Protein AF-A0A3M0YA50-F1 (afdb_monomer_lite)

Foldseek 3Di:
DVVVVLVVLVPPDPVSVLLVVLLVLLVLCVVPVPVSVVVVVVVVVVVVVCCVVPVDQWAPCVVVVDDIWGWDFDPLVVLLCCLQPVVPQNVLVVVLVVLCVVLCVPPCCPSVNVSLSSSLVSLVVSVCCQCGTTPCVVVSVVVNCSNVSVVVNSVSSVVSSVVSVPPPDDD

Structure (mmCIF, N/CA/C/O backbone):
data_AF-A0A3M0YA50-F1
#
_entry.id   AF-A0A3M0YA50-F1
#
loop_
_atom_site.group_PDB
_atom_site.id
_atom_site.type_symbol
_atom_site.label_atom_id
_atom_site.label_alt_id
_atom_site.label_comp_id
_atom_site.label_asym_id
_atom_site.label_entity_id
_atom_site.label_seq_id
_atom_site.pdbx_PDB_ins_code
_atom_site.Cartn_x
_atom_site.Cartn_y
_atom_site.Cartn_z
_atom_site.occupancy
_atom_site.B_iso_or_equiv
_atom_site.auth_seq_id
_atom_site.auth_comp_id
_atom_site.auth_asym_id
_atom_site.auth_atom_id
_atom_site.pdbx_PDB_model_num
ATOM 1 N N . MET A 1 1 ? -15.259 -17.005 5.926 1.00 59.47 1 MET A N 1
ATOM 2 C CA . MET A 1 1 ? -15.181 -16.584 4.509 1.00 59.47 1 MET A CA 1
ATOM 3 C C . MET A 1 1 ? -13.804 -16.037 4.129 1.00 59.47 1 MET A C 1
ATOM 5 O O . MET A 1 1 ? -13.172 -16.640 3.280 1.00 59.47 1 MET A O 1
ATOM 9 N N . ALA A 1 2 ? -13.282 -14.979 4.771 1.00 67.88 2 ALA A N 1
ATOM 10 C CA . ALA A 1 2 ? -11.979 -14.389 4.405 1.00 67.88 2 ALA A CA 1
ATOM 11 C C . ALA A 1 2 ? -10.789 -15.374 4.459 1.00 67.88 2 ALA A C 1
ATOM 13 O O . ALA A 1 2 ? -10.032 -15.453 3.502 1.00 67.88 2 ALA A O 1
ATOM 14 N N . LEU A 1 3 ? -10.670 -16.183 5.521 1.00 73.62 3 LEU A N 1
ATOM 15 C CA . LEU A 1 3 ? -9.624 -17.219 5.631 1.00 73.62 3 LEU A CA 1
ATOM 16 C C . LEU A 1 3 ? -9.738 -18.304 4.550 1.00 73.62 3 LEU A C 1
ATOM 18 O O . LEU A 1 3 ? -8.734 -18.782 4.039 1.00 73.62 3 LEU A O 1
ATOM 22 N N . PHE A 1 4 ? -10.965 -18.665 4.178 1.00 75.25 4 PHE A N 1
ATOM 23 C CA . PHE A 1 4 ? -11.223 -19.647 3.127 1.00 75.25 4 PHE A CA 1
ATOM 24 C C . PHE A 1 4 ? -10.838 -19.102 1.744 1.00 75.25 4 PHE A C 1
ATOM 26 O O . PHE A 1 4 ? -10.140 -19.778 0.995 1.00 75.25 4 PHE A O 1
ATOM 33 N N . LEU A 1 5 ? -11.222 -17.856 1.435 1.00 72.31 5 LEU A N 1
ATOM 34 C CA . LEU A 1 5 ? -10.831 -17.181 0.191 1.00 72.31 5 LEU A CA 1
ATOM 35 C C . LEU A 1 5 ? -9.322 -16.938 0.118 1.00 72.31 5 LEU A C 1
ATOM 37 O O . LEU A 1 5 ? -8.746 -17.074 -0.958 1.00 72.31 5 LEU A O 1
ATOM 41 N N . ALA A 1 6 ? -8.686 -16.631 1.256 1.00 68.38 6 ALA A N 1
ATOM 42 C CA . ALA A 1 6 ? -7.238 -16.599 1.367 1.00 68.38 6 ALA A CA 1
ATOM 43 C C . ALA A 1 6 ? -6.678 -17.962 0.953 1.00 68.38 6 ALA A C 1
ATOM 45 O O . ALA A 1 6 ? -6.093 -18.044 -0.110 1.00 68.38 6 ALA A O 1
ATOM 46 N N . ILE A 1 7 ? -6.963 -19.053 1.668 1.00 75.12 7 ILE A N 1
ATOM 47 C CA . ILE A 1 7 ? -6.424 -20.389 1.348 1.00 75.12 7 ILE A CA 1
ATOM 48 C C . ILE A 1 7 ? -6.655 -20.781 -0.121 1.00 75.12 7 ILE A C 1
ATOM 50 O O . ILE A 1 7 ? -5.718 -21.229 -0.781 1.00 75.12 7 ILE A O 1
ATOM 54 N N . ALA A 1 8 ? -7.847 -20.543 -0.673 1.00 68.94 8 ALA A N 1
ATOM 55 C CA . ALA A 1 8 ? -8.146 -20.814 -2.079 1.00 68.94 8 ALA A CA 1
ATOM 56 C C . ALA A 1 8 ? -7.229 -20.048 -3.056 1.00 68.94 8 ALA A C 1
ATOM 58 O O . ALA A 1 8 ? -6.810 -20.596 -4.074 1.00 68.94 8 ALA A O 1
ATOM 59 N N . GLY A 1 9 ? -6.834 -18.814 -2.726 1.00 62.56 9 GLY A N 1
ATOM 60 C CA . GLY A 1 9 ? -5.889 -18.022 -3.516 1.00 62.56 9 GLY A CA 1
ATOM 61 C C . GLY A 1 9 ? -4.490 -18.644 -3.646 1.00 62.56 9 GLY A C 1
ATOM 62 O O . GLY A 1 9 ? -3.785 -18.335 -4.605 1.00 62.56 9 GLY A O 1
ATOM 63 N N . THR A 1 10 ? -4.089 -19.552 -2.742 1.00 63.53 10 THR A N 1
ATOM 64 C CA . THR A 1 10 ? -2.748 -20.179 -2.755 1.00 63.53 10 THR A CA 1
ATOM 65 C C . THR A 1 10 ? -2.624 -21.138 -3.927 1.00 63.53 10 THR A C 1
ATOM 67 O O . THR A 1 10 ? -1.537 -21.330 -4.460 1.00 63.53 10 THR A O 1
ATOM 70 N N . GLN A 1 11 ? -3.757 -21.714 -4.331 1.00 62.78 11 GLN A N 1
ATOM 71 C CA . GLN A 1 11 ? -3.844 -22.820 -5.275 1.00 62.78 11 GLN A CA 1
ATOM 72 C C . GLN A 1 11 ? -3.828 -22.354 -6.736 1.00 62.78 11 GLN A C 1
ATOM 74 O O . GLN A 1 11 ? -3.687 -23.171 -7.638 1.00 62.78 11 GLN A O 1
ATOM 79 N N . VAL A 1 12 ? -3.976 -21.049 -6.995 1.00 61.62 12 VAL A N 1
ATOM 80 C CA . VAL A 1 12 ? -4.140 -20.533 -8.364 1.00 61.62 12 VAL A CA 1
ATOM 81 C C . VAL A 1 12 ? -2.802 -20.149 -8.994 1.00 61.62 12 VAL A C 1
ATOM 83 O O . VAL A 1 12 ? -2.591 -20.406 -10.178 1.00 61.62 12 VAL A O 1
ATOM 86 N N . LYS A 1 13 ? -1.911 -19.480 -8.245 1.00 62.47 13 LYS A N 1
ATOM 87 C CA . LYS A 1 13 ? -0.622 -18.954 -8.738 1.00 62.47 13 LYS A CA 1
ATOM 88 C C . LYS A 1 13 ? 0.217 -18.394 -7.580 1.00 62.47 13 LYS A C 1
ATOM 90 O O . LYS A 1 13 ? -0.346 -17.864 -6.628 1.00 62.47 13 LYS A O 1
ATOM 95 N N . VAL A 1 14 ? 1.551 -18.408 -7.700 1.00 69.12 14 VAL A N 1
ATOM 96 C CA . VAL A 1 14 ? 2.501 -17.814 -6.722 1.00 69.12 14 VAL A CA 1
ATOM 97 C C . VAL A 1 14 ? 2.108 -16.389 -6.262 1.00 69.12 14 VAL A C 1
ATOM 99 O O . VAL A 1 14 ? 2.166 -16.120 -5.064 1.00 69.12 14 VAL A O 1
ATOM 102 N N . PRO A 1 15 ? 1.618 -15.487 -7.141 1.00 69.31 15 PRO A N 1
ATOM 103 C CA . PRO A 1 15 ? 1.052 -14.200 -6.725 1.00 69.31 15 PRO A CA 1
ATOM 104 C C . PRO A 1 15 ? -0.018 -14.251 -5.622 1.00 69.31 15 PRO A C 1
ATOM 106 O O . PRO A 1 15 ? -0.086 -13.337 -4.807 1.00 69.31 15 PRO A O 1
ATOM 109 N N . GLY A 1 16 ? -0.851 -15.293 -5.573 1.00 72.69 16 GLY A N 1
ATOM 110 C CA . GLY A 1 16 ? -1.896 -15.432 -4.557 1.00 72.69 16 GLY A CA 1
ATOM 111 C C . GLY A 1 16 ? -1.335 -15.686 -3.155 1.00 72.69 16 GLY A C 1
ATOM 112 O O . GLY A 1 16 ? -1.855 -15.139 -2.184 1.00 72.69 16 GLY A O 1
ATOM 113 N N . LEU A 1 17 ? -0.226 -16.429 -3.048 1.00 77.88 17 LEU A N 1
ATOM 114 C CA . LEU A 1 17 ? 0.518 -16.591 -1.790 1.00 77.88 17 LEU A CA 1
ATOM 115 C C . LEU A 1 17 ? 1.075 -15.250 -1.303 1.00 77.88 17 LEU A C 1
ATOM 117 O O . LEU A 1 17 ? 0.925 -14.911 -0.132 1.00 77.88 17 LEU A O 1
ATOM 121 N N . ALA A 1 18 ? 1.658 -14.461 -2.209 1.00 81.31 18 ALA A N 1
ATOM 122 C CA . ALA A 1 18 ? 2.186 -13.142 -1.872 1.00 81.31 18 ALA A CA 1
ATOM 123 C C . ALA A 1 18 ? 1.081 -12.197 -1.362 1.00 81.31 18 ALA A C 1
ATOM 125 O O . ALA A 1 18 ? 1.273 -11.497 -0.369 1.00 81.31 18 ALA A O 1
ATOM 126 N N . TRP A 1 19 ? -0.112 -12.253 -1.961 1.00 83.50 19 TRP A N 1
ATOM 127 C CA . TRP A 1 19 ? -1.280 -11.517 -1.473 1.00 83.50 19 TRP A CA 1
ATOM 128 C C . TRP A 1 19 ? -1.729 -11.941 -0.073 1.00 83.50 19 TRP A C 1
ATOM 130 O O . TRP A 1 19 ? -2.178 -11.100 0.694 1.00 83.50 19 TRP A O 1
ATOM 140 N N . MET A 1 20 ? -1.590 -13.208 0.313 1.00 83.56 20 MET A N 1
ATOM 141 C CA . MET A 1 20 ? -1.943 -13.629 1.675 1.00 83.56 20 MET A CA 1
ATOM 142 C C . MET A 1 20 ? -1.004 -13.113 2.744 1.00 83.56 20 MET A C 1
ATOM 144 O O . MET A 1 20 ? -1.441 -12.883 3.872 1.00 83.56 20 MET A O 1
ATOM 148 N N . LEU A 1 21 ? 0.263 -12.891 2.401 1.00 87.00 21 LEU A N 1
ATOM 149 C CA . LEU A 1 21 ? 1.212 -12.298 3.336 1.00 87.00 21 LEU A CA 1
ATOM 150 C C . LEU A 1 21 ? 0.769 -10.892 3.760 1.00 87.00 21 LEU A C 1
ATOM 152 O O . LEU A 1 21 ? 1.009 -10.506 4.901 1.00 87.00 21 LEU A O 1
ATOM 156 N N . THR A 1 22 ? 0.035 -10.159 2.911 1.00 88.19 22 THR A N 1
ATOM 157 C CA . THR A 1 22 ? -0.522 -8.844 3.281 1.00 88.19 22 THR A CA 1
ATOM 158 C C . THR A 1 22 ? -1.622 -8.950 4.342 1.00 88.19 22 THR A C 1
ATOM 160 O O . THR A 1 22 ? -1.852 -7.993 5.085 1.00 88.19 22 THR A O 1
ATOM 163 N N . PHE A 1 23 ? -2.250 -10.123 4.480 1.00 90.00 23 PHE A N 1
ATOM 164 C CA . PHE A 1 23 ? -3.281 -10.411 5.477 1.00 90.00 23 PHE A CA 1
ATOM 165 C C . PHE A 1 23 ? -2.704 -10.698 6.868 1.00 90.00 23 PHE A C 1
ATOM 167 O O . PHE A 1 23 ? -3.383 -10.459 7.868 1.00 90.00 23 PHE A O 1
ATOM 174 N N . LEU A 1 24 ? -1.460 -11.187 6.958 1.00 91.62 24 LEU A N 1
ATOM 175 C CA . LEU A 1 24 ? -0.844 -11.578 8.231 1.00 91.62 24 LEU A CA 1
ATOM 176 C C . LEU A 1 24 ? -0.741 -10.412 9.228 1.00 91.62 24 LEU A C 1
ATOM 178 O O . LEU A 1 24 ? -1.197 -10.590 10.359 1.00 91.62 24 LEU A O 1
ATOM 182 N N . PRO A 1 25 ? -0.253 -9.209 8.857 1.00 92.06 25 PRO A N 1
ATOM 183 C CA . PRO A 1 25 ? -0.230 -8.074 9.778 1.00 92.06 25 PRO A CA 1
ATOM 184 C C . PRO A 1 25 ? -1.622 -7.716 10.304 1.00 92.06 25 PRO A C 1
ATOM 186 O O . PRO A 1 25 ? -1.808 -7.511 11.502 1.00 92.06 25 PRO A O 1
ATOM 189 N N . ALA A 1 26 ? -2.623 -7.695 9.423 1.00 92.19 26 ALA A N 1
ATOM 190 C CA . ALA A 1 26 ? -3.998 -7.393 9.799 1.00 92.19 26 ALA A CA 1
ATOM 191 C C . ALA A 1 26 ? -4.570 -8.450 10.753 1.00 92.19 26 ALA A C 1
ATOM 193 O O . ALA A 1 26 ? -5.208 -8.103 11.747 1.00 92.19 26 ALA A O 1
ATOM 194 N N . LEU A 1 27 ? -4.292 -9.732 10.494 1.00 92.50 27 LEU A N 1
ATOM 195 C CA . LEU A 1 27 ? -4.693 -10.843 11.351 1.00 92.50 27 LEU A CA 1
ATOM 196 C C . LEU A 1 27 ? -4.019 -10.766 12.726 1.00 92.50 27 LEU A C 1
ATOM 198 O O . LEU A 1 27 ? -4.691 -10.936 13.740 1.00 92.50 27 LEU A O 1
ATOM 202 N N . MET A 1 28 ? -2.724 -10.441 12.783 1.00 92.38 28 MET A N 1
ATOM 203 C CA . MET A 1 28 ? -2.005 -10.240 14.046 1.00 92.38 28 MET A CA 1
ATOM 204 C C . MET A 1 28 ? -2.644 -9.135 14.890 1.00 92.38 28 MET A C 1
ATOM 206 O O . MET A 1 28 ? -2.824 -9.309 16.095 1.00 92.38 28 MET A O 1
ATOM 210 N N . VAL A 1 29 ? -3.032 -8.016 14.273 1.00 92.75 29 VAL A N 1
ATOM 211 C CA . VAL A 1 29 ? -3.738 -6.939 14.980 1.00 92.75 29 VAL A CA 1
ATOM 212 C C . VAL A 1 29 ? -5.158 -7.344 15.372 1.00 92.75 29 VAL A C 1
ATOM 214 O O . VAL A 1 29 ? -5.607 -6.984 16.457 1.00 92.75 29 VAL A O 1
ATOM 217 N N . ALA A 1 30 ? -5.867 -8.101 14.536 1.00 91.75 30 ALA A N 1
ATOM 218 C CA . ALA A 1 30 ? -7.213 -8.575 14.853 1.00 91.75 30 ALA A CA 1
ATOM 219 C C . ALA A 1 30 ? -7.222 -9.526 16.061 1.00 91.75 30 ALA A C 1
ATOM 221 O O . ALA A 1 30 ? -8.068 -9.387 16.941 1.00 91.75 30 ALA A O 1
ATOM 222 N N . LEU A 1 31 ? -6.271 -10.465 16.114 1.00 93.25 31 LEU A N 1
ATOM 223 C CA . LEU A 1 31 ? -6.162 -11.457 17.186 1.00 93.25 31 LEU A CA 1
ATOM 224 C C . LEU A 1 31 ? -5.557 -10.868 18.465 1.00 93.25 31 LEU A C 1
ATOM 226 O O . LEU A 1 31 ? -5.981 -11.208 19.567 1.00 93.25 31 LEU A O 1
ATOM 230 N N . PHE A 1 32 ? -4.595 -9.950 18.332 1.00 93.25 32 PHE A N 1
ATOM 231 C CA . PHE A 1 32 ? -3.877 -9.361 19.460 1.00 93.25 32 PHE A CA 1
ATOM 232 C C . PHE A 1 32 ? -3.811 -7.829 19.342 1.00 93.25 32 PHE A C 1
ATOM 234 O O . PHE A 1 32 ? -2.747 -7.279 19.080 1.00 93.25 32 PHE A O 1
ATOM 241 N N . PRO A 1 33 ? -4.891 -7.073 19.604 1.00 85.19 33 PRO A N 1
ATOM 242 C CA . PRO A 1 33 ? -4.960 -5.645 19.256 1.00 85.19 33 PRO A CA 1
ATOM 243 C C . PRO A 1 33 ? -3.874 -4.756 19.874 1.00 85.19 33 PRO A C 1
ATOM 245 O O . PRO A 1 33 ? -3.412 -3.806 19.249 1.00 85.19 33 PRO A O 1
ATOM 248 N N . ARG A 1 34 ? -3.450 -5.051 21.111 1.00 86.31 34 ARG A N 1
ATOM 249 C CA . ARG A 1 34 ? -2.418 -4.269 21.818 1.00 86.31 34 ARG A CA 1
ATOM 250 C C . ARG A 1 34 ? -0.998 -4.719 21.481 1.00 86.31 34 ARG A C 1
ATOM 252 O O . ARG A 1 34 ? -0.117 -3.881 21.320 1.00 86.31 34 ARG A O 1
ATOM 259 N N . TRP A 1 35 ? -0.777 -6.029 21.405 1.00 89.56 35 TRP A N 1
ATOM 260 C CA . TRP A 1 35 ? 0.544 -6.601 21.144 1.00 89.56 35 TRP A CA 1
ATOM 261 C C . TRP A 1 35 ? 0.876 -6.604 19.659 1.00 89.56 35 TRP A C 1
ATOM 263 O O . TRP A 1 35 ? 1.991 -6.263 19.299 1.00 89.56 35 TRP A O 1
ATOM 273 N N . GLY A 1 36 ? -0.101 -6.886 18.803 1.00 89.44 36 GLY A N 1
ATOM 274 C CA . GLY A 1 36 ? 0.022 -6.883 17.351 1.00 89.44 36 GLY A CA 1
ATOM 275 C C . GLY A 1 36 ? 0.471 -5.530 16.814 1.00 89.44 36 GLY A C 1
ATOM 276 O O . GLY A 1 36 ? 1.432 -5.482 16.060 1.00 89.44 36 GLY A O 1
ATOM 277 N N . ILE A 1 37 ? -0.130 -4.416 17.257 1.00 89.25 37 ILE A N 1
ATOM 278 C CA . ILE A 1 37 ? 0.320 -3.089 16.802 1.00 89.25 37 ILE A CA 1
ATOM 279 C C . ILE A 1 37 ? 1.730 -2.748 17.297 1.00 89.25 37 ILE A C 1
ATOM 281 O O . ILE A 1 37 ? 2.518 -2.193 16.541 1.00 89.25 37 ILE A O 1
ATOM 285 N N . ARG A 1 38 ? 2.079 -3.113 18.538 1.00 92.06 38 ARG A N 1
ATOM 286 C CA . ARG A 1 38 ? 3.429 -2.894 19.083 1.00 92.06 38 ARG A CA 1
ATOM 287 C C . ARG A 1 38 ? 4.467 -3.744 18.359 1.00 92.06 38 ARG A C 1
ATOM 289 O O . ARG A 1 38 ? 5.531 -3.239 18.031 1.00 92.06 38 ARG A O 1
ATOM 296 N N . ALA A 1 39 ? 4.138 -5.003 18.082 1.00 91.81 39 ALA A N 1
ATOM 297 C CA . ALA A 1 39 ? 4.978 -5.915 17.323 1.00 91.81 39 ALA A CA 1
ATOM 298 C C . ALA A 1 39 ? 5.179 -5.407 15.893 1.00 91.81 39 ALA A C 1
ATOM 300 O O . ALA A 1 39 ? 6.312 -5.352 15.436 1.00 91.81 39 ALA A O 1
ATOM 301 N N . LEU A 1 40 ? 4.118 -4.960 15.213 1.00 92.25 40 LEU A N 1
ATOM 302 C CA . LEU A 1 40 ? 4.225 -4.379 13.873 1.00 92.25 40 LEU A CA 1
ATOM 303 C C . LEU A 1 40 ? 5.025 -3.078 13.861 1.00 92.25 40 LEU A C 1
ATOM 305 O O . LEU A 1 40 ? 5.850 -2.894 12.974 1.00 92.25 40 LEU A O 1
ATOM 309 N N . ALA A 1 41 ? 4.819 -2.197 14.840 1.00 91.06 41 ALA A N 1
ATOM 310 C CA . ALA A 1 41 ? 5.596 -0.968 14.963 1.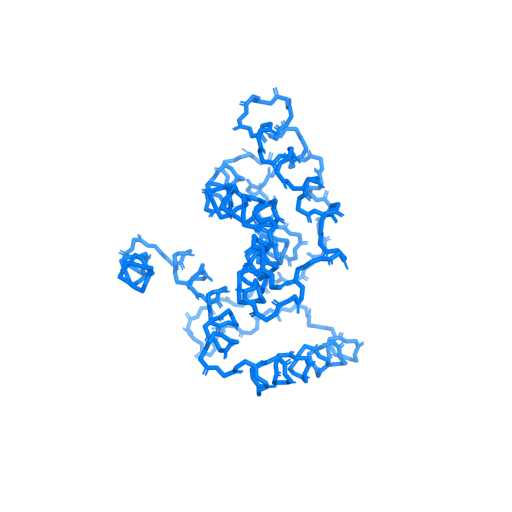00 91.06 41 ALA A CA 1
ATOM 311 C C . ALA A 1 41 ? 7.080 -1.270 15.219 1.00 91.06 41 ALA A C 1
ATOM 313 O O . ALA A 1 41 ? 7.940 -0.681 14.572 1.00 91.06 41 ALA A O 1
ATOM 314 N N . GLY A 1 42 ? 7.374 -2.224 16.109 1.00 93.25 42 GLY A N 1
ATOM 315 C CA . GLY A 1 42 ? 8.732 -2.689 16.383 1.00 93.25 42 GLY A CA 1
ATOM 316 C C . GLY A 1 42 ? 9.388 -3.299 15.148 1.00 93.25 42 GLY A C 1
ATOM 317 O O . GLY A 1 42 ? 10.456 -2.854 14.753 1.00 93.25 42 GLY A O 1
ATOM 318 N N . LEU A 1 43 ? 8.718 -4.246 14.484 1.00 92.19 43 LEU A N 1
ATOM 319 C CA . LEU A 1 43 ? 9.203 -4.875 13.251 1.00 92.19 43 LEU A CA 1
ATOM 320 C C . LEU A 1 43 ? 9.422 -3.851 12.136 1.00 92.19 43 LEU A C 1
ATOM 322 O O . LEU A 1 43 ? 10.454 -3.888 11.476 1.00 92.19 43 LEU A O 1
ATOM 326 N N . GLY A 1 44 ? 8.481 -2.927 11.941 1.00 90.62 44 GLY A N 1
ATOM 327 C CA . GLY A 1 44 ? 8.590 -1.867 10.943 1.00 90.62 44 GLY A CA 1
ATOM 328 C C . GLY A 1 44 ? 9.753 -0.917 11.228 1.00 90.62 44 GLY A C 1
ATOM 329 O O . GLY A 1 44 ? 10.509 -0.600 10.316 1.00 90.62 44 GLY A O 1
ATOM 330 N N . ALA A 1 45 ? 9.943 -0.512 12.487 1.00 92.56 45 ALA A N 1
ATOM 331 C CA . ALA A 1 45 ? 11.064 0.331 12.895 1.00 92.56 45 ALA A CA 1
ATOM 332 C C .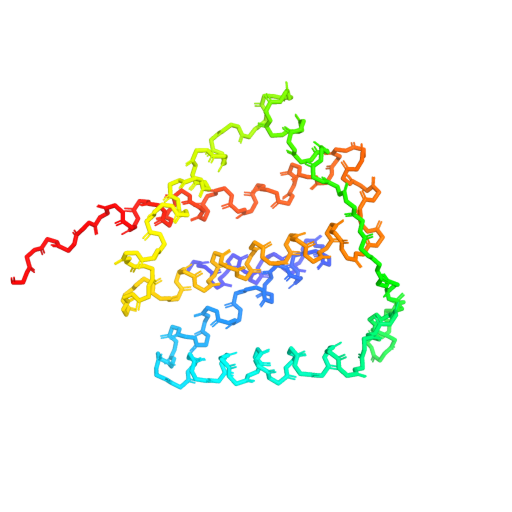 ALA A 1 45 ? 12.408 -0.395 12.742 1.00 92.56 45 ALA A C 1
ATOM 334 O O . ALA A 1 45 ? 13.339 0.161 12.168 1.00 92.56 45 ALA A O 1
ATOM 335 N N . SER A 1 46 ? 12.503 -1.650 13.190 1.00 92.88 46 SER A N 1
ATOM 336 C CA . SER A 1 46 ? 13.701 -2.474 13.010 1.00 92.88 46 SER A CA 1
ATOM 337 C C . SER A 1 46 ? 14.027 -2.670 11.534 1.00 92.88 46 SER A C 1
ATOM 339 O O . SER A 1 46 ? 15.176 -2.499 11.144 1.00 92.88 46 SER A O 1
ATOM 341 N N . LEU A 1 47 ? 13.025 -2.963 10.701 1.00 89.88 47 LEU A N 1
ATOM 342 C CA . LEU A 1 47 ? 13.207 -3.096 9.260 1.00 89.88 47 LEU A CA 1
ATOM 343 C C . LEU A 1 47 ? 13.674 -1.777 8.638 1.00 89.88 47 LEU A C 1
ATOM 345 O O . LEU A 1 47 ? 14.621 -1.789 7.866 1.00 89.88 47 LEU A O 1
ATOM 349 N N . ALA A 1 48 ? 13.070 -0.644 9.000 1.00 89.69 48 ALA A N 1
ATOM 350 C CA . ALA A 1 48 ? 13.486 0.666 8.501 1.00 89.69 48 ALA A CA 1
ATOM 351 C C . ALA A 1 48 ? 14.945 0.986 8.868 1.00 89.69 48 ALA A C 1
ATOM 353 O O . ALA A 1 48 ? 15.700 1.444 8.017 1.00 89.69 48 ALA A O 1
ATOM 354 N N . VAL A 1 49 ? 15.359 0.690 10.105 1.00 94.00 49 VAL A N 1
ATOM 355 C CA . VAL A 1 49 ? 16.752 0.842 10.552 1.00 94.00 49 VAL A CA 1
ATOM 356 C C . VAL A 1 49 ? 17.680 -0.075 9.755 1.00 94.00 49 VAL A C 1
ATOM 358 O O . VAL A 1 49 ? 18.692 0.388 9.238 1.00 94.00 49 VAL A O 1
ATOM 361 N N . ILE A 1 50 ? 17.329 -1.355 9.602 1.00 90.12 50 ILE A N 1
ATOM 362 C CA . ILE A 1 50 ? 18.130 -2.309 8.824 1.00 90.12 50 ILE A CA 1
ATOM 363 C C . ILE A 1 50 ? 18.278 -1.827 7.380 1.00 90.12 50 ILE A C 1
ATOM 365 O O . ILE A 1 50 ? 19.392 -1.784 6.880 1.00 90.12 50 ILE A O 1
ATOM 369 N N . LEU A 1 51 ? 17.190 -1.412 6.729 1.00 87.75 51 LEU A N 1
ATOM 370 C CA . LEU A 1 51 ? 17.217 -0.929 5.347 1.00 87.75 51 LEU A CA 1
ATOM 371 C C . LEU A 1 51 ? 18.006 0.377 5.190 1.00 87.75 51 LEU A C 1
ATOM 373 O O . LEU A 1 51 ? 18.603 0.594 4.140 1.00 87.75 51 LEU A O 1
ATOM 377 N N . TRP A 1 52 ? 18.022 1.234 6.214 1.00 91.62 52 TRP A N 1
ATOM 378 C CA . TRP A 1 52 ? 18.803 2.470 6.209 1.00 91.62 52 TRP A CA 1
ATOM 379 C C . TRP A 1 52 ? 20.312 2.204 6.245 1.00 91.62 52 TRP A C 1
ATOM 381 O O . TRP A 1 52 ? 21.065 2.823 5.498 1.00 91.62 52 TRP A O 1
ATOM 391 N N . PHE A 1 53 ? 20.761 1.282 7.101 1.00 94.12 53 PHE A N 1
ATOM 392 C CA . PHE A 1 53 ? 22.188 0.969 7.256 1.00 94.12 53 PHE A CA 1
ATOM 393 C C . PHE A 1 53 ? 22.696 -0.088 6.269 1.00 94.12 53 PHE A C 1
ATOM 395 O O . PHE A 1 53 ? 23.871 -0.080 5.911 1.00 94.12 53 PHE A O 1
ATOM 402 N N . PHE A 1 54 ? 21.820 -0.985 5.824 1.00 90.19 54 PHE A N 1
ATOM 403 C CA . PHE A 1 54 ? 22.136 -2.119 4.959 1.00 90.19 54 PHE A CA 1
ATOM 404 C C . PHE A 1 54 ? 21.130 -2.196 3.803 1.00 90.19 54 PHE A C 1
ATOM 406 O O . PHE A 1 54 ? 20.324 -3.129 3.759 1.00 90.19 54 PHE A O 1
ATOM 413 N N . PRO A 1 55 ? 21.132 -1.220 2.875 1.00 86.75 55 PRO A N 1
ATOM 414 C CA . PRO A 1 55 ? 20.209 -1.217 1.750 1.00 86.75 55 PRO A CA 1
ATOM 415 C C . PRO A 1 55 ? 20.471 -2.442 0.858 1.00 86.75 55 PRO A C 1
ATOM 417 O O . PRO A 1 55 ? 21.553 -2.562 0.277 1.00 86.75 55 PRO A O 1
ATOM 420 N N . PRO A 1 56 ? 19.514 -3.378 0.742 1.00 85.62 56 PRO A N 1
ATOM 421 C CA . PRO A 1 56 ? 19.715 -4.576 -0.053 1.00 85.62 56 PRO A CA 1
ATOM 422 C C . PRO A 1 56 ? 19.633 -4.248 -1.547 1.00 85.62 56 PRO A C 1
ATOM 424 O O . PRO A 1 56 ? 18.719 -3.559 -1.995 1.00 85.62 56 PRO A O 1
ATOM 427 N N . HIS A 1 57 ? 20.554 -4.806 -2.334 1.00 88.06 57 HIS A N 1
ATOM 428 C CA . HIS A 1 57 ? 20.487 -4.764 -3.801 1.00 88.06 57 HIS A CA 1
ATOM 429 C C . HIS A 1 57 ? 19.652 -5.906 -4.392 1.00 88.06 57 HIS A C 1
ATOM 431 O O . HIS A 1 57 ? 19.259 -5.853 -5.554 1.00 88.06 57 HIS A O 1
ATOM 437 N N . HIS A 1 58 ? 19.386 -6.948 -3.606 1.00 89.94 58 HIS A N 1
ATOM 438 C CA . HIS A 1 58 ? 18.567 -8.088 -3.991 1.00 89.94 58 HIS A CA 1
ATOM 439 C C . HIS A 1 58 ? 17.747 -8.578 -2.796 1.00 89.94 58 HIS A C 1
ATOM 441 O O . HIS A 1 58 ? 18.184 -8.477 -1.649 1.00 89.94 58 HIS A O 1
ATOM 447 N N . LEU A 1 59 ? 16.565 -9.132 -3.058 1.00 85.88 59 LEU A N 1
ATOM 448 C CA . LEU A 1 59 ? 15.841 -9.946 -2.090 1.00 85.88 59 LEU A CA 1
ATOM 449 C C . LEU A 1 59 ? 16.409 -11.362 -2.135 1.00 85.88 59 LEU A C 1
ATOM 451 O O . LEU A 1 59 ? 16.243 -12.024 -3.165 1.00 85.88 59 LEU A O 1
ATOM 455 N N . PRO A 1 60 ? 17.029 -11.838 -1.043 1.00 85.44 60 PRO A N 1
ATOM 456 C CA . PRO A 1 60 ? 17.522 -13.199 -0.973 1.00 85.44 60 PRO A CA 1
ATOM 457 C C . PRO A 1 60 ? 16.322 -14.139 -0.836 1.00 85.44 60 PRO A C 1
ATOM 459 O O . PRO A 1 60 ? 15.719 -14.250 0.233 1.00 85.44 60 PRO A O 1
ATOM 462 N N . LEU A 1 61 ? 15.946 -14.788 -1.932 1.00 84.06 61 LEU A N 1
ATOM 463 C CA . LEU A 1 61 ? 14.903 -15.818 -1.988 1.00 84.06 61 LEU A CA 1
ATOM 464 C C . LEU A 1 61 ? 15.482 -17.188 -2.360 1.00 84.06 61 LEU A C 1
ATOM 466 O O . LEU A 1 61 ? 14.763 -18.187 -2.334 1.00 84.06 61 LEU A O 1
ATOM 470 N N . SER A 1 62 ? 16.785 -17.249 -2.629 1.00 85.00 62 SER A N 1
ATOM 471 C CA . SER A 1 62 ? 17.556 -18.464 -2.897 1.00 85.00 62 SER A CA 1
ATOM 472 C C . SER A 1 62 ? 17.406 -19.536 -1.816 1.00 85.00 62 SER A C 1
ATOM 474 O O . SER A 1 62 ? 17.307 -20.718 -2.141 1.00 85.00 62 SER A O 1
ATOM 476 N N . TRP A 1 63 ? 17.278 -19.151 -0.541 1.00 79.06 63 TRP A N 1
ATOM 477 C CA . TRP A 1 63 ? 16.996 -20.085 0.562 1.00 79.06 63 TRP A CA 1
ATOM 478 C C . TRP A 1 63 ? 15.627 -20.780 0.445 1.00 79.06 63 TRP A C 1
ATOM 480 O O . TRP A 1 63 ? 15.426 -21.842 1.028 1.00 79.06 63 TRP A O 1
ATOM 490 N N . LEU A 1 64 ? 14.697 -20.206 -0.324 1.00 79.12 64 LEU A N 1
ATOM 491 C CA . LEU A 1 64 ? 13.386 -20.772 -0.650 1.00 79.12 64 LEU A CA 1
ATOM 492 C C . LEU A 1 64 ? 13.390 -21.492 -2.017 1.00 79.12 64 LEU A C 1
ATOM 494 O O . LEU A 1 64 ? 12.335 -21.876 -2.517 1.00 79.12 64 LEU A O 1
ATOM 498 N N . GLY A 1 65 ? 14.558 -21.662 -2.651 1.00 79.38 65 GLY A N 1
ATOM 499 C CA . GLY A 1 65 ? 14.694 -22.261 -3.984 1.00 79.38 65 GLY A CA 1
ATOM 500 C C . GLY A 1 65 ? 14.190 -21.371 -5.126 1.00 79.38 65 GLY A C 1
ATOM 501 O O . GLY A 1 65 ? 13.962 -21.859 -6.232 1.00 79.38 65 GLY A O 1
ATOM 502 N N . LEU A 1 66 ? 13.990 -20.076 -4.868 1.00 81.81 66 LEU A N 1
ATOM 503 C CA . LEU A 1 66 ? 13.568 -19.086 -5.857 1.00 81.81 66 LEU A CA 1
ATOM 504 C C . LEU A 1 66 ? 14.758 -18.208 -6.269 1.00 81.81 66 LEU A C 1
ATOM 506 O O . LEU A 1 66 ? 15.656 -17.987 -5.460 1.00 81.81 66 LEU A O 1
ATOM 510 N N . PRO A 1 67 ? 14.780 -17.681 -7.505 1.00 85.88 67 PRO A N 1
ATOM 511 C CA . PRO A 1 67 ? 15.811 -16.733 -7.904 1.00 85.88 67 PRO A CA 1
ATOM 512 C C . PRO A 1 67 ? 15.725 -15.462 -7.055 1.00 85.88 67 PRO A C 1
ATOM 514 O O . PRO A 1 67 ? 14.629 -14.963 -6.775 1.00 85.88 67 PRO A O 1
ATOM 517 N N . ASP A 1 68 ? 16.888 -14.936 -6.674 1.00 87.88 68 ASP A N 1
ATOM 518 C CA . ASP A 1 68 ? 16.975 -13.655 -5.982 1.00 87.88 68 ASP A CA 1
ATOM 519 C C . ASP A 1 68 ? 16.423 -12.541 -6.879 1.00 87.88 68 ASP A C 1
ATOM 521 O O . ASP A 1 68 ? 16.637 -12.524 -8.094 1.00 87.88 68 ASP A O 1
ATOM 525 N N . ILE A 1 69 ? 15.674 -11.617 -6.279 1.00 88.44 69 ILE A N 1
ATOM 526 C CA . ILE A 1 69 ? 15.006 -1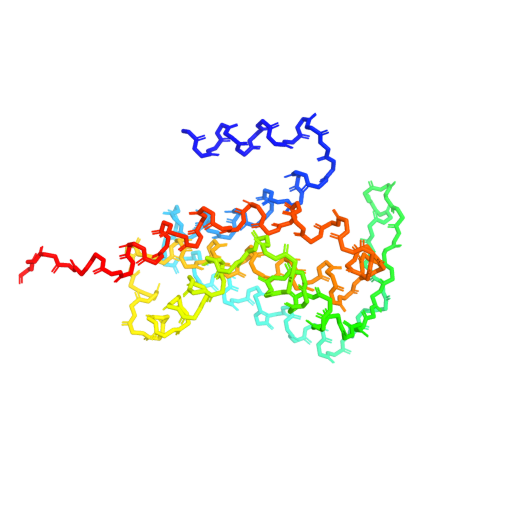0.545 -7.024 1.00 88.44 69 ILE A CA 1
ATOM 527 C C . ILE A 1 69 ? 15.842 -9.276 -6.889 1.00 88.44 69 ILE A C 1
ATOM 529 O O . ILE A 1 69 ? 16.006 -8.814 -5.758 1.00 88.44 69 ILE A O 1
ATOM 533 N N . PRO A 1 70 ? 16.343 -8.681 -7.984 1.00 90.31 70 PRO A N 1
ATOM 534 C CA . PRO A 1 70 ? 17.051 -7.415 -7.900 1.00 90.31 70 PRO A CA 1
ATOM 535 C C . PRO A 1 70 ? 16.098 -6.318 -7.420 1.00 90.31 70 PRO A C 1
ATOM 537 O O . PRO A 1 70 ? 14.938 -6.242 -7.836 1.00 90.31 70 PRO A O 1
ATOM 540 N N . LEU A 1 71 ? 16.604 -5.481 -6.519 1.00 91.69 71 LEU A N 1
ATOM 541 C CA . LEU A 1 71 ? 15.886 -4.345 -5.969 1.00 91.69 71 LEU A CA 1
ATOM 542 C C . LEU A 1 71 ? 16.385 -3.056 -6.614 1.00 91.69 71 LEU A C 1
ATOM 544 O O . LEU A 1 71 ? 17.584 -2.780 -6.641 1.00 91.69 71 LEU A O 1
ATOM 548 N N . GLY A 1 72 ? 15.453 -2.248 -7.102 1.00 91.00 72 GLY A N 1
ATOM 549 C CA . GLY A 1 72 ? 15.748 -0.963 -7.720 1.00 91.00 72 GLY A CA 1
ATOM 550 C C . GLY A 1 72 ? 14.500 -0.102 -7.780 1.00 91.00 72 GLY A C 1
ATOM 551 O O . GLY A 1 72 ? 13.420 -0.609 -8.063 1.00 91.00 72 GLY A O 1
ATOM 552 N N . PHE A 1 73 ? 14.629 1.194 -7.483 1.00 92.19 73 PHE A N 1
ATOM 553 C CA . PHE A 1 73 ? 13.494 2.106 -7.577 1.00 92.19 73 PHE A CA 1
ATOM 554 C C . PHE A 1 73 ? 13.201 2.472 -9.035 1.00 92.19 73 PHE A C 1
ATOM 556 O O . PHE A 1 73 ? 14.062 2.997 -9.742 1.00 92.19 73 PHE A O 1
ATOM 563 N N . HIS A 1 74 ? 11.962 2.248 -9.460 1.00 93.12 74 HIS A N 1
ATOM 564 C CA . HIS A 1 74 ? 11.466 2.530 -10.800 1.00 93.12 74 HIS A CA 1
ATOM 565 C C . HIS A 1 74 ? 10.245 3.461 -10.721 1.00 93.12 74 HIS A C 1
ATOM 567 O O . HIS A 1 74 ? 9.228 3.093 -10.126 1.00 93.12 74 HIS A O 1
ATOM 573 N N . PRO A 1 75 ? 10.296 4.666 -11.321 1.00 93.06 75 PRO A N 1
ATOM 574 C CA . PRO A 1 75 ? 9.212 5.641 -11.239 1.00 93.06 75 PRO A CA 1
ATOM 575 C C . PRO A 1 75 ? 8.064 5.290 -12.201 1.00 93.06 75 PRO A C 1
ATOM 577 O O . PRO A 1 75 ? 7.892 5.911 -13.245 1.00 93.06 75 PRO A O 1
ATOM 580 N N . VAL A 1 76 ? 7.240 4.307 -11.841 1.00 91.75 76 VAL A N 1
ATOM 581 C CA . VAL A 1 76 ? 6.090 3.850 -12.652 1.00 91.75 76 VAL A CA 1
ATOM 582 C C . VAL A 1 76 ? 4.785 4.591 -12.351 1.00 91.75 76 VAL A C 1
ATOM 584 O O . VAL A 1 76 ? 3.702 4.095 -12.648 1.00 91.75 76 VAL A O 1
ATOM 587 N N . VAL A 1 77 ? 4.863 5.795 -11.780 1.00 91.25 77 VAL A N 1
ATOM 588 C CA . VAL A 1 77 ? 3.677 6.596 -11.424 1.00 91.25 77 VAL A CA 1
ATOM 589 C C . VAL A 1 77 ? 2.794 6.859 -12.646 1.00 91.25 77 VAL A C 1
ATOM 591 O O . VAL A 1 77 ? 1.583 6.675 -12.565 1.00 91.25 77 VAL A O 1
ATOM 594 N N . TRP A 1 78 ? 3.395 7.237 -13.778 1.00 91.75 78 TRP A N 1
ATOM 595 C CA . TRP A 1 78 ? 2.656 7.548 -15.005 1.00 91.75 78 TRP A CA 1
ATOM 596 C C . TRP A 1 78 ? 1.836 6.365 -15.526 1.00 91.75 78 TRP A C 1
ATOM 598 O O . TRP A 1 78 ? 0.624 6.531 -15.620 1.00 91.75 78 TRP A O 1
ATOM 608 N N . PRO A 1 79 ? 2.403 5.156 -15.705 1.00 90.50 79 PRO A N 1
ATOM 609 C CA . PRO A 1 79 ? 1.614 3.992 -16.096 1.00 90.50 79 PRO A CA 1
ATOM 610 C C . PRO A 1 79 ? 0.410 3.702 -15.189 1.00 90.50 79 PRO A C 1
ATOM 612 O O . PRO A 1 79 ? -0.648 3.297 -15.667 1.00 90.50 79 PRO A O 1
ATOM 615 N N . PHE A 1 80 ? 0.540 3.921 -13.875 1.00 87.94 80 PHE A N 1
ATOM 616 C CA . PHE A 1 80 ? -0.572 3.767 -12.930 1.00 87.94 80 PHE A CA 1
ATOM 617 C C . PHE A 1 80 ? -1.648 4.844 -13.103 1.00 87.94 80 PHE A C 1
ATOM 619 O O . PHE A 1 80 ? -2.840 4.539 -13.017 1.00 87.94 80 PHE A O 1
ATOM 626 N N . LEU A 1 81 ? -1.244 6.094 -13.345 1.00 87.69 81 LEU A N 1
ATOM 627 C CA . LEU A 1 81 ? -2.173 7.187 -13.618 1.00 87.69 81 LEU A CA 1
ATOM 628 C C . LEU A 1 81 ? -2.887 6.979 -14.956 1.00 87.69 81 LEU A C 1
ATOM 630 O O . LEU A 1 81 ? -4.109 7.054 -14.998 1.00 87.69 81 LEU A O 1
ATOM 634 N N . GLU A 1 82 ? -2.161 6.645 -16.021 1.00 88.19 82 GLU A N 1
ATOM 635 C CA . GLU A 1 82 ? -2.716 6.394 -17.356 1.00 88.19 82 GLU A CA 1
ATOM 636 C C . GLU A 1 82 ? -3.686 5.207 -17.336 1.00 88.19 82 GLU A C 1
ATOM 638 O O . GLU A 1 82 ? -4.831 5.322 -17.773 1.00 88.19 82 GLU A O 1
ATOM 643 N N . ASN A 1 83 ? -3.292 4.087 -16.723 1.00 85.88 83 ASN A N 1
ATOM 644 C CA . ASN A 1 83 ? -4.170 2.928 -16.588 1.00 85.88 83 ASN A CA 1
ATOM 645 C C . ASN A 1 83 ? -5.428 3.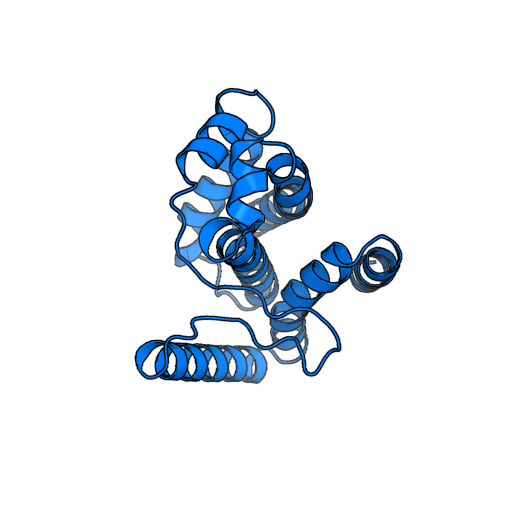221 -15.759 1.00 85.88 83 ASN A C 1
ATOM 647 O O . ASN A 1 83 ? -6.506 2.710 -16.066 1.00 85.88 83 ASN A O 1
ATOM 651 N N . GLY A 1 84 ? -5.295 4.039 -14.714 1.00 80.31 84 GLY A N 1
ATOM 652 C CA . GLY A 1 84 ? -6.394 4.332 -13.806 1.00 80.31 84 GLY A CA 1
ATOM 653 C C . GLY A 1 84 ? -7.340 5.447 -14.267 1.00 80.31 84 GLY A C 1
ATOM 654 O O . GLY A 1 84 ? -8.528 5.372 -13.947 1.00 80.31 84 GLY A O 1
ATOM 655 N N . PHE A 1 85 ? -6.844 6.448 -15.002 1.00 80.81 85 PHE A N 1
ATOM 656 C CA . PHE A 1 85 ? -7.601 7.635 -15.430 1.00 80.81 85 PHE A CA 1
ATOM 657 C C . PHE A 1 85 ? -7.866 7.724 -16.934 1.00 80.81 85 PHE A C 1
ATOM 659 O O . PHE A 1 85 ? -8.853 8.340 -17.306 1.00 80.81 85 PHE A O 1
ATOM 666 N N . ILE A 1 86 ? -7.015 7.162 -17.794 1.00 79.38 86 ILE A N 1
ATOM 667 C CA . ILE A 1 86 ? -7.129 7.342 -19.253 1.00 79.38 86 ILE A CA 1
ATOM 668 C C . ILE A 1 86 ? -7.774 6.122 -19.912 1.00 79.38 86 ILE A C 1
ATOM 670 O O . ILE A 1 86 ? -8.576 6.269 -20.825 1.00 79.38 86 ILE A O 1
ATOM 674 N N . PHE A 1 87 ? -7.465 4.911 -19.443 1.00 80.44 87 PHE A N 1
ATOM 675 C CA . PHE A 1 87 ? -8.010 3.675 -20.023 1.00 80.44 87 PHE A CA 1
ATOM 676 C C . PHE A 1 87 ? -9.343 3.216 -19.405 1.00 80.44 87 PHE A C 1
ATOM 678 O O . PHE A 1 87 ? -9.643 2.027 -19.465 1.00 80.44 87 PHE A O 1
ATOM 685 N N . ASP A 1 88 ? -10.108 4.112 -18.767 1.00 67.31 88 ASP A N 1
ATOM 686 C CA . ASP A 1 88 ? -11.441 3.862 -18.174 1.00 67.31 88 ASP A CA 1
ATOM 687 C C . ASP A 1 88 ? -11.559 2.677 -17.187 1.00 67.31 88 ASP A C 1
ATOM 689 O O . ASP A 1 88 ? -12.658 2.285 -16.796 1.00 67.31 88 ASP A O 1
ATOM 693 N N . ASN A 1 89 ? -10.448 2.099 -16.720 1.00 70.44 89 ASN A N 1
ATOM 694 C CA . ASN A 1 89 ? -10.501 0.854 -15.949 1.00 70.44 89 ASN A CA 1
ATOM 695 C C . ASN A 1 89 ? -10.769 1.065 -14.446 1.00 70.44 89 ASN A C 1
ATOM 697 O O . ASN A 1 89 ? -11.398 0.211 -13.822 1.00 70.44 89 ASN A O 1
ATOM 701 N N . TRP A 1 90 ? -10.305 2.170 -13.835 1.00 80.81 90 TRP A N 1
ATOM 702 C CA . TRP A 1 90 ? -10.245 2.275 -12.362 1.00 80.81 90 TRP A CA 1
ATOM 703 C C . TRP A 1 90 ? -10.493 3.669 -11.766 1.00 80.81 90 TRP A C 1
ATOM 705 O O . TRP A 1 90 ? -9.925 4.011 -10.730 1.00 80.81 90 TRP A O 1
ATOM 715 N N . HIS A 1 91 ? -11.389 4.479 -12.329 1.00 81.06 91 HIS A N 1
ATOM 716 C CA . HIS A 1 91 ? -11.701 5.795 -11.741 1.00 81.06 91 HIS A CA 1
ATOM 717 C C . HIS A 1 91 ? -12.243 5.681 -10.306 1.00 81.06 91 HIS A C 1
ATOM 719 O O . HIS A 1 91 ? -11.862 6.446 -9.419 1.00 81.06 91 HIS A O 1
ATOM 725 N N . LEU A 1 92 ? -13.067 4.656 -10.046 1.00 80.56 92 LEU A N 1
ATOM 726 C CA . LEU A 1 92 ? -13.583 4.356 -8.707 1.00 80.56 92 LEU A CA 1
ATOM 727 C C . LEU A 1 92 ? -12.460 4.115 -7.691 1.00 80.56 92 LEU A C 1
ATOM 729 O O . LEU A 1 92 ? -12.568 4.562 -6.551 1.00 80.56 92 LEU A O 1
ATOM 733 N N . PHE A 1 93 ? -11.375 3.447 -8.092 1.00 82.19 93 PHE A N 1
ATOM 734 C CA . PHE A 1 93 ? -10.233 3.224 -7.208 1.00 82.19 93 PHE A CA 1
ATOM 735 C C . PHE A 1 93 ? -9.641 4.549 -6.723 1.00 82.19 93 PHE A C 1
ATOM 737 O O . PHE A 1 93 ? -9.392 4.691 -5.529 1.00 82.19 93 PHE A O 1
ATOM 744 N N . TRP A 1 94 ? -9.482 5.532 -7.612 1.00 82.06 94 TRP A N 1
ATOM 745 C CA . TRP A 1 94 ? -8.933 6.839 -7.257 1.00 82.06 94 TRP A CA 1
ATOM 746 C C . TRP A 1 94 ? -9.840 7.626 -6.319 1.00 82.06 94 TRP A C 1
ATOM 748 O O . TRP A 1 94 ? -9.357 8.162 -5.322 1.00 82.06 94 TRP A O 1
ATOM 758 N N . TYR A 1 95 ? -11.153 7.633 -6.560 1.00 85.94 95 TYR A N 1
ATOM 759 C CA . TYR A 1 95 ? -12.096 8.252 -5.625 1.00 85.94 95 TYR A CA 1
ATOM 760 C C . TYR A 1 95 ? -12.027 7.595 -4.241 1.00 85.94 95 TYR A C 1
ATOM 762 O O . TYR A 1 95 ? -11.973 8.286 -3.225 1.00 85.94 95 TYR A O 1
ATOM 770 N N . LEU A 1 96 ? -11.961 6.261 -4.188 1.00 86.56 96 LEU A N 1
ATOM 771 C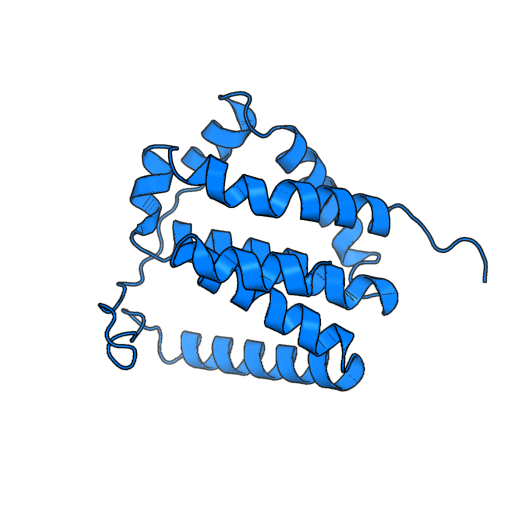 CA . LEU A 1 96 ? -11.842 5.523 -2.933 1.00 86.56 96 LEU A CA 1
ATOM 772 C C . LEU A 1 96 ? -10.500 5.765 -2.234 1.00 86.56 96 LEU A C 1
ATOM 774 O O . LEU A 1 96 ? -10.479 5.896 -1.014 1.00 86.56 96 LEU A O 1
ATOM 778 N N . ALA A 1 97 ? -9.395 5.853 -2.976 1.00 83.12 97 ALA A N 1
ATOM 779 C CA . ALA A 1 97 ? -8.076 6.143 -2.426 1.00 83.12 97 ALA A CA 1
ATOM 780 C C . ALA A 1 97 ? -8.030 7.547 -1.807 1.00 83.12 97 ALA A C 1
ATOM 782 O O . ALA A 1 97 ? -7.594 7.698 -0.667 1.00 83.12 97 ALA A O 1
ATOM 783 N N . LEU A 1 98 ? -8.553 8.557 -2.510 1.00 86.69 98 LEU A N 1
ATOM 784 C CA . LEU A 1 98 ? -8.637 9.930 -2.006 1.00 86.69 98 LEU A CA 1
ATOM 785 C C . LEU A 1 98 ? -9.502 10.020 -0.743 1.00 86.69 98 LEU A C 1
ATOM 787 O O . LEU A 1 98 ? -9.094 10.637 0.240 1.00 86.69 98 LEU A O 1
ATOM 791 N N . LEU A 1 99 ? -10.664 9.357 -0.731 1.00 86.25 99 LEU A N 1
ATOM 792 C CA . LEU A 1 99 ? -11.516 9.286 0.457 1.00 86.25 99 LEU A CA 1
ATOM 793 C C . LEU A 1 99 ? -10.804 8.570 1.610 1.00 86.25 99 LEU A C 1
ATOM 795 O O . LEU A 1 99 ? -10.790 9.074 2.732 1.00 86.25 99 LEU A O 1
ATOM 799 N N . ALA A 1 100 ? -10.171 7.425 1.347 1.00 84.00 100 ALA A N 1
ATOM 800 C CA . ALA A 1 100 ? -9.413 6.695 2.355 1.00 84.00 100 ALA A CA 1
ATOM 801 C C . ALA A 1 100 ? -8.310 7.573 2.961 1.00 84.00 100 ALA A C 1
ATOM 803 O O . ALA A 1 100 ? -8.200 7.621 4.182 1.00 84.00 100 ALA A O 1
ATOM 804 N N . MET A 1 101 ? -7.557 8.319 2.144 1.00 83.50 101 MET A N 1
ATOM 805 C CA . MET A 1 101 ? -6.521 9.252 2.604 1.00 83.50 101 MET A CA 1
ATOM 806 C C . MET A 1 101 ? -7.094 10.407 3.433 1.00 83.50 101 MET A C 1
ATOM 808 O O . MET A 1 101 ? -6.552 10.716 4.492 1.00 83.50 101 MET A O 1
ATOM 812 N N . ALA A 1 102 ? -8.204 11.009 3.000 1.00 85.00 102 ALA A N 1
ATOM 813 C CA . ALA A 1 102 ? -8.842 12.119 3.709 1.00 85.00 102 ALA A CA 1
ATOM 814 C C . ALA A 1 102 ? -9.355 11.711 5.102 1.00 85.00 102 ALA A C 1
ATOM 816 O O . ALA A 1 102 ? -9.239 12.468 6.066 1.00 85.00 102 ALA A O 1
ATOM 817 N N . PHE A 1 103 ? -9.897 10.497 5.230 1.00 80.94 103 PHE A N 1
ATOM 818 C CA . PHE A 1 103 ? -10.436 9.986 6.493 1.00 80.94 103 PHE A CA 1
ATOM 819 C C . PHE A 1 103 ? -9.418 9.202 7.334 1.00 80.94 103 PHE A C 1
ATOM 821 O O . PHE A 1 103 ? -9.682 8.946 8.517 1.00 80.94 103 PHE A O 1
ATOM 828 N N . LEU A 1 104 ? -8.252 8.861 6.769 1.00 80.81 104 LEU A N 1
ATOM 829 C CA . LEU A 1 104 ? -7.199 8.107 7.447 1.00 80.81 104 LEU A CA 1
ATOM 830 C C . LEU A 1 104 ? -6.794 8.736 8.796 1.00 80.81 104 LEU A C 1
ATOM 832 O O . LEU A 1 104 ? -6.936 8.071 9.827 1.00 80.81 104 LEU A O 1
ATOM 836 N N . PRO A 1 105 ? -6.355 10.013 8.852 1.00 76.31 105 PRO A N 1
ATOM 837 C CA . PRO A 1 105 ? -5.838 10.599 10.091 1.00 76.31 105 PRO A CA 1
ATOM 838 C C . PRO A 1 105 ? -6.919 10.784 11.163 1.00 76.31 105 PRO A C 1
ATOM 840 O O . PRO A 1 105 ? -6.607 10.900 12.344 1.00 76.31 105 PRO A O 1
ATOM 843 N N . LEU A 1 106 ? -8.195 10.784 10.771 1.00 76.00 106 LEU A N 1
ATOM 844 C CA . LEU A 1 106 ? -9.308 11.083 11.666 1.00 76.00 106 LEU A CA 1
ATOM 845 C C . LEU A 1 106 ? -9.806 9.850 12.425 1.00 76.00 106 LEU A C 1
ATOM 847 O O . LEU A 1 106 ? -10.274 9.968 13.557 1.00 76.00 106 LEU A O 1
ATOM 851 N N . ARG A 1 107 ? -9.795 8.669 11.789 1.00 75.31 107 ARG A N 1
ATOM 852 C CA . ARG A 1 107 ? -10.515 7.488 12.311 1.00 75.31 107 ARG A CA 1
ATOM 853 C C . ARG A 1 107 ? -9.820 6.149 12.101 1.00 75.31 107 ARG A C 1
ATOM 855 O O . ARG A 1 107 ? -10.218 5.170 12.743 1.00 75.31 107 ARG A O 1
ATOM 862 N N . ALA A 1 108 ? -8.797 6.080 11.251 1.00 74.31 108 ALA A N 1
ATOM 863 C CA . ALA A 1 108 ? -8.219 4.810 10.816 1.00 74.31 108 ALA A CA 1
ATOM 864 C C . ALA A 1 108 ? -7.605 3.986 11.952 1.00 74.31 108 ALA A C 1
ATOM 866 O O . ALA A 1 108 ? -7.633 2.757 11.910 1.00 74.31 108 ALA A O 1
ATOM 867 N N . PHE A 1 109 ? -7.103 4.646 12.994 1.00 78.31 109 PHE A N 1
ATOM 868 C CA . PHE A 1 109 ? -6.459 3.986 14.132 1.00 78.31 109 PHE A CA 1
ATOM 869 C C . PHE A 1 109 ? -7.399 3.747 15.321 1.00 78.31 109 PHE A C 1
ATOM 871 O O . PHE A 1 109 ? -6.962 3.368 16.408 1.00 78.31 109 PHE A O 1
ATOM 878 N N . SER A 1 110 ? -8.709 3.925 15.132 1.00 82.31 110 SER A N 1
ATOM 879 C CA . SER A 1 110 ? -9.690 3.481 16.121 1.00 82.31 110 SER A CA 1
ATOM 880 C C . SER A 1 110 ? -9.681 1.949 16.227 1.00 82.31 110 SER A C 1
ATOM 882 O O . SER A 1 110 ? -9.595 1.245 15.221 1.00 82.31 110 SER A O 1
ATOM 884 N N . ARG A 1 111 ? -9.799 1.408 17.451 1.00 78.44 111 ARG A N 1
ATOM 885 C CA . ARG A 1 111 ? -9.741 -0.047 17.716 1.00 78.44 111 ARG A CA 1
ATOM 886 C C . ARG A 1 111 ? -10.561 -0.926 16.752 1.00 78.44 111 ARG A C 1
ATOM 888 O O . ARG A 1 111 ? -10.012 -1.938 16.328 1.00 78.44 111 ARG A O 1
ATOM 895 N N . PRO A 1 112 ? -11.820 -0.595 16.393 1.00 84.69 112 PRO A N 1
ATOM 896 C CA . PRO A 1 112 ? -12.604 -1.458 15.509 1.00 84.69 112 PRO A CA 1
ATOM 897 C C . PRO A 1 112 ? -12.144 -1.424 14.045 1.00 84.69 112 PRO A C 1
ATOM 899 O O . PRO A 1 112 ? -12.362 -2.393 13.326 1.00 84.69 112 PRO A O 1
ATOM 902 N N . LEU A 1 113 ? -11.519 -0.332 13.594 1.00 88.62 113 LEU A N 1
ATOM 903 C CA . LEU A 1 113 ? -11.065 -0.174 12.208 1.00 88.62 113 LEU A CA 1
ATOM 904 C C . LEU A 1 113 ? -9.599 -0.553 12.021 1.00 88.62 113 LEU A C 1
ATOM 906 O O . LEU A 1 113 ? -9.165 -0.764 10.893 1.00 88.62 113 LEU A O 1
ATOM 910 N N . LEU A 1 114 ? -8.847 -0.678 13.113 1.00 89.62 114 LEU A N 1
ATOM 911 C CA . LEU A 1 114 ? -7.407 -0.868 13.077 1.00 89.62 114 LEU A CA 1
ATOM 912 C C . LEU A 1 114 ? -6.965 -2.075 12.222 1.00 89.62 114 LEU A C 1
ATOM 914 O O . LEU A 1 114 ? -6.110 -1.871 11.364 1.00 89.62 114 LEU A O 1
ATOM 918 N N . PRO A 1 115 ? -7.536 -3.293 12.344 1.00 91.31 115 PRO A N 1
ATOM 919 C CA . PRO A 1 115 ? -7.134 -4.408 11.480 1.00 91.31 115 PRO A CA 1
ATOM 920 C C . PRO A 1 115 ? -7.385 -4.135 9.993 1.00 91.31 115 PRO A C 1
ATOM 922 O O . PRO A 1 115 ? -6.574 -4.505 9.149 1.00 91.31 115 PRO A O 1
ATOM 925 N N . LEU A 1 116 ? -8.491 -3.457 9.673 1.00 91.25 116 LEU A N 1
ATOM 926 C CA . LEU A 1 116 ? -8.868 -3.133 8.300 1.00 91.25 116 LEU A CA 1
ATOM 927 C C . LEU A 1 116 ? -7.957 -2.052 7.705 1.00 91.25 116 LEU A C 1
ATOM 929 O O . LEU A 1 116 ? -7.531 -2.172 6.560 1.00 91.25 116 LEU A O 1
ATOM 933 N N . THR A 1 117 ? -7.595 -1.048 8.505 1.00 90.88 117 THR A N 1
ATOM 934 C CA . THR A 1 117 ? -6.576 -0.050 8.162 1.00 90.88 117 THR A CA 1
ATOM 935 C C . THR A 1 117 ? -5.238 -0.719 7.875 1.00 90.88 117 THR A C 1
ATOM 937 O O . THR A 1 117 ? -4.624 -0.436 6.852 1.00 90.88 117 THR A O 1
ATOM 940 N N . ILE A 1 118 ? -4.790 -1.632 8.744 1.00 92.31 118 ILE A N 1
ATOM 941 C CA . ILE A 1 118 ? -3.529 -2.352 8.542 1.00 92.31 118 ILE A CA 1
ATOM 942 C C . ILE A 1 118 ? -3.580 -3.177 7.255 1.00 92.31 118 ILE A C 1
ATOM 944 O O . ILE A 1 118 ? -2.629 -3.112 6.487 1.00 92.31 118 ILE A O 1
ATOM 948 N N . LEU A 1 119 ? -4.688 -3.874 6.977 1.00 92.75 119 LEU A N 1
ATOM 949 C CA . LEU A 1 119 ? -4.864 -4.635 5.736 1.00 92.75 119 LEU A CA 1
ATOM 950 C C . LEU A 1 119 ? -4.774 -3.747 4.488 1.00 92.75 119 LEU A C 1
ATOM 952 O O . LEU A 1 119 ? -4.112 -4.102 3.517 1.00 92.75 119 LEU A O 1
ATOM 956 N N . PHE A 1 120 ? -5.434 -2.587 4.508 1.00 91.38 120 PHE A N 1
ATOM 957 C CA . PHE A 1 120 ? -5.384 -1.626 3.407 1.00 91.38 120 PHE A CA 1
ATOM 958 C C . PHE A 1 120 ? -3.962 -1.092 3.182 1.00 91.38 120 PHE A C 1
ATOM 960 O O . PHE A 1 120 ? -3.490 -1.038 2.043 1.00 91.38 120 PHE A O 1
ATOM 967 N N . LEU A 1 121 ? -3.255 -0.748 4.262 1.00 91.44 121 LEU A N 1
ATOM 968 C CA . LEU A 1 121 ? -1.882 -0.249 4.199 1.00 91.44 121 LEU A CA 1
ATOM 969 C C . LEU A 1 121 ? -0.905 -1.313 3.692 1.00 91.44 121 LEU A C 1
ATOM 971 O O . LEU A 1 121 ? -0.081 -1.011 2.834 1.00 91.44 121 LEU A O 1
ATOM 975 N N . THR A 1 122 ? -1.002 -2.556 4.163 1.00 92.50 122 THR A N 1
ATOM 976 C CA . THR A 1 122 ? -0.106 -3.641 3.732 1.00 92.50 122 THR A CA 1
ATOM 977 C C . THR A 1 122 ? -0.381 -4.081 2.302 1.00 92.50 122 THR A C 1
ATOM 979 O O . THR A 1 122 ? 0.564 -4.340 1.562 1.00 92.50 122 THR A O 1
ATOM 982 N N . ALA A 1 123 ? -1.646 -4.110 1.876 1.00 91.88 123 ALA A N 1
ATOM 983 C CA . ALA A 1 123 ? -2.022 -4.351 0.485 1.00 91.88 123 ALA A CA 1
ATOM 984 C C . ALA A 1 123 ? -1.471 -3.264 -0.453 1.00 91.88 123 ALA A C 1
ATOM 986 O O . ALA A 1 123 ? -0.903 -3.572 -1.501 1.00 91.88 123 ALA A O 1
ATOM 987 N N . SER A 1 124 ? -1.586 -1.994 -0.056 1.00 90.81 124 SER A N 1
ATOM 988 C CA . SER A 1 124 ? -1.071 -0.859 -0.833 1.00 90.81 124 SER A CA 1
ATOM 989 C C . SER A 1 124 ? 0.460 -0.853 -0.879 1.00 90.81 124 SER A C 1
ATOM 991 O O . SER A 1 124 ? 1.048 -0.694 -1.948 1.00 90.81 124 SER A O 1
ATOM 993 N N . ALA A 1 125 ? 1.113 -1.104 0.260 1.00 92.00 125 ALA A N 1
ATOM 994 C CA . ALA A 1 125 ? 2.564 -1.230 0.351 1.00 92.00 125 ALA A CA 1
ATOM 995 C C . ALA A 1 125 ? 3.092 -2.401 -0.487 1.00 92.00 125 ALA A C 1
ATOM 997 O O . ALA A 1 125 ? 4.151 -2.283 -1.093 1.00 92.00 125 ALA A O 1
ATOM 998 N N . PHE A 1 126 ? 2.347 -3.506 -0.574 1.00 92.25 126 PHE A N 1
ATOM 999 C CA . PHE A 1 126 ? 2.699 -4.638 -1.425 1.00 92.25 126 PHE A CA 1
ATOM 1000 C C . PHE A 1 126 ? 2.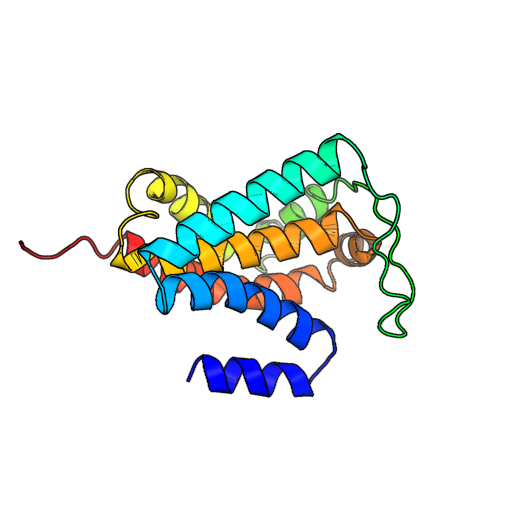683 -4.272 -2.914 1.00 92.25 126 PHE A C 1
ATOM 1002 O O . PHE A 1 126 ? 3.650 -4.567 -3.612 1.00 92.25 126 PHE A O 1
ATOM 1009 N N . ILE A 1 127 ? 1.643 -3.579 -3.399 1.00 91.88 127 ILE A N 1
ATOM 1010 C CA . ILE A 1 127 ? 1.613 -3.080 -4.786 1.00 91.88 127 ILE A CA 1
ATOM 1011 C C . ILE A 1 127 ? 2.792 -2.141 -5.037 1.00 91.88 127 ILE A C 1
ATOM 1013 O O . ILE A 1 127 ? 3.506 -2.310 -6.026 1.00 91.88 127 ILE A O 1
ATOM 1017 N N . PHE A 1 128 ? 3.015 -1.181 -4.134 1.00 92.31 128 PHE A N 1
ATOM 1018 C CA . PHE A 1 128 ? 4.132 -0.250 -4.247 1.00 92.31 128 PHE A CA 1
ATOM 1019 C C . PHE A 1 128 ? 5.462 -1.003 -4.342 1.00 92.31 128 PHE A C 1
ATOM 1021 O O . PHE A 1 128 ? 6.205 -0.824 -5.298 1.00 92.31 128 PHE A O 1
ATOM 1028 N N . PHE A 1 129 ? 5.729 -1.912 -3.409 1.00 92.06 129 PHE A N 1
ATOM 1029 C CA . PHE A 1 129 ? 6.954 -2.700 -3.384 1.00 92.06 129 PHE A CA 1
ATOM 1030 C C . PHE A 1 129 ? 7.160 -3.492 -4.679 1.00 92.06 129 PHE A C 1
ATOM 1032 O O . PHE A 1 129 ? 8.215 -3.406 -5.298 1.00 92.06 129 PHE A O 1
ATOM 1039 N N . VAL A 1 130 ? 6.142 -4.226 -5.131 1.00 91.44 130 VAL A N 1
ATOM 1040 C CA . VAL A 1 130 ? 6.253 -5.066 -6.326 1.00 91.44 130 VAL A CA 1
ATOM 1041 C C . VAL A 1 130 ? 6.551 -4.223 -7.564 1.00 91.44 130 VAL A C 1
ATOM 1043 O O . VAL A 1 130 ? 7.478 -4.544 -8.300 1.00 91.44 130 VAL A O 1
ATOM 1046 N N . PHE A 1 131 ? 5.813 -3.143 -7.810 1.00 92.94 131 PHE A N 1
ATOM 1047 C CA . PHE A 1 131 ? 5.947 -2.405 -9.069 1.00 92.94 131 PHE A CA 1
ATOM 1048 C C . PHE A 1 131 ? 7.018 -1.318 -9.057 1.00 92.94 131 PHE A C 1
ATOM 1050 O O . PHE A 1 131 ? 7.562 -1.022 -10.114 1.00 92.94 131 PHE A O 1
ATOM 1057 N N . PHE A 1 132 ? 7.325 -0.731 -7.902 1.00 94.06 132 PHE A N 1
ATOM 1058 C CA . PHE A 1 132 ? 8.315 0.339 -7.807 1.00 94.06 132 PHE A CA 1
ATOM 1059 C C . PHE A 1 132 ? 9.691 -0.166 -7.413 1.00 94.06 132 PHE A C 1
ATOM 1061 O O . PHE A 1 132 ? 10.648 0.531 -7.709 1.00 94.06 132 PHE A O 1
ATOM 1068 N N . LEU A 1 133 ? 9.812 -1.317 -6.741 1.00 92.31 133 LEU A N 1
ATOM 1069 C CA . LEU A 1 133 ? 11.098 -1.778 -6.203 1.00 92.31 133 LEU A CA 1
ATOM 1070 C C . LEU A 1 133 ? 11.626 -3.063 -6.844 1.00 92.31 133 LEU A C 1
ATOM 1072 O O . LEU A 1 133 ? 12.727 -3.480 -6.504 1.00 92.31 133 LEU A O 1
ATOM 1076 N N . THR A 1 134 ? 10.881 -3.694 -7.756 1.00 91.38 134 THR A N 1
ATOM 1077 C CA . THR A 1 134 ? 11.313 -4.933 -8.425 1.00 91.38 134 THR A CA 1
ATOM 1078 C C . THR A 1 134 ? 11.181 -4.834 -9.940 1.00 91.38 134 THR A C 1
ATOM 1080 O O . THR A 1 134 ? 10.445 -3.992 -10.458 1.00 91.38 134 THR A O 1
ATOM 1083 N N . ASP A 1 135 ? 11.780 -5.788 -10.657 1.00 90.50 135 ASP A N 1
ATOM 1084 C CA . ASP A 1 135 ? 11.656 -5.955 -12.116 1.00 90.50 135 ASP A CA 1
ATOM 1085 C C . ASP A 1 135 ? 10.211 -6.063 -12.635 1.00 90.50 135 ASP A C 1
ATOM 1087 O O . ASP A 1 135 ? 9.960 -5.975 -13.842 1.00 90.50 135 ASP A O 1
ATOM 1091 N N . ARG A 1 136 ? 9.222 -6.235 -11.745 1.00 89.06 136 ARG A N 1
ATOM 1092 C CA . ARG A 1 136 ? 7.807 -6.229 -12.127 1.00 89.06 136 ARG A CA 1
ATOM 1093 C C . ARG A 1 136 ? 7.320 -4.879 -12.654 1.00 89.06 136 ARG A C 1
ATOM 1095 O O . ARG A 1 136 ? 6.275 -4.861 -13.303 1.00 89.06 136 ARG A O 1
ATOM 1102 N N . TYR A 1 137 ? 8.086 -3.798 -12.482 1.00 90.81 137 TYR A N 1
ATOM 1103 C CA . TYR A 1 137 ? 7.817 -2.490 -13.090 1.00 90.81 137 TYR A CA 1
ATOM 1104 C C . TYR A 1 137 ? 7.579 -2.582 -14.611 1.00 90.81 137 TYR A C 1
ATOM 1106 O O . TYR A 1 137 ? 6.727 -1.877 -15.144 1.00 90.81 137 TYR A O 1
ATOM 1114 N N . ARG A 1 138 ? 8.258 -3.503 -15.314 1.00 90.38 138 ARG A N 1
ATOM 1115 C CA . ARG A 1 138 ? 8.102 -3.705 -16.768 1.00 90.38 138 ARG A CA 1
ATOM 1116 C C . ARG A 1 138 ? 6.671 -4.076 -17.152 1.00 90.38 138 ARG A C 1
ATOM 1118 O O . ARG A 1 138 ? 6.136 -3.562 -18.122 1.00 90.38 138 ARG A O 1
ATOM 1125 N N . PHE A 1 139 ? 6.007 -4.886 -16.330 1.00 87.38 139 PHE A N 1
ATOM 1126 C CA . PHE A 1 139 ? 4.608 -5.251 -16.560 1.00 87.38 139 PHE A CA 1
ATOM 1127 C C . PHE A 1 139 ? 3.622 -4.124 -16.226 1.00 87.38 139 PHE A C 1
ATOM 1129 O O . PHE A 1 139 ? 2.458 -4.208 -16.624 1.00 87.38 139 PHE A O 1
ATOM 1136 N N . ALA A 1 140 ? 4.057 -3.103 -15.477 1.00 87.56 140 ALA A N 1
ATOM 1137 C CA . ALA A 1 140 ? 3.291 -1.872 -15.329 1.00 87.56 140 ALA A CA 1
ATOM 1138 C C . ALA A 1 140 ? 3.381 -1.012 -16.593 1.00 87.56 140 ALA A C 1
ATOM 1140 O O . ALA A 1 140 ? 2.357 -0.479 -17.005 1.00 87.56 140 ALA A O 1
ATOM 1141 N N . LEU A 1 141 ? 4.551 -0.944 -17.241 1.00 88.62 141 LEU A N 1
ATOM 1142 C CA . LEU A 1 141 ? 4.723 -0.220 -18.510 1.00 88.62 141 LEU A CA 1
ATOM 1143 C C . LEU A 1 141 ? 3.826 -0.782 -19.623 1.00 88.62 141 LEU A C 1
ATOM 1145 O O . LEU A 1 141 ? 3.264 -0.017 -20.396 1.00 88.62 141 LEU A O 1
ATOM 1149 N N . ASP A 1 142 ? 3.632 -2.102 -19.651 1.00 86.81 142 ASP A N 1
ATOM 1150 C CA . ASP A 1 142 ? 2.738 -2.761 -20.613 1.00 86.81 142 ASP A CA 1
ATOM 1151 C C . ASP A 1 142 ? 1.262 -2.781 -20.163 1.00 86.81 142 ASP A C 1
ATOM 1153 O O . ASP A 1 142 ? 0.424 -3.408 -20.810 1.00 86.81 142 ASP A O 1
ATOM 1157 N N . TYR A 1 143 ? 0.927 -2.183 -19.013 1.00 82.69 143 TYR A N 1
ATOM 1158 C CA . TYR A 1 143 ? -0.415 -2.123 -18.403 1.00 82.69 143 TYR A CA 1
ATOM 1159 C C . TYR A 1 143 ? -1.080 -3.468 -18.040 1.00 82.69 143 TYR A C 1
ATOM 1161 O O . TYR A 1 143 ? -2.104 -3.500 -17.353 1.00 82.69 143 TYR A O 1
ATOM 1169 N N . THR A 1 144 ? -0.505 -4.601 -18.443 1.00 76.94 144 THR A N 1
ATOM 1170 C CA . THR A 1 144 ? -1.128 -5.931 -18.343 1.00 76.94 144 THR A CA 1
ATOM 1171 C C . THR A 1 144 ? -1.352 -6.412 -16.909 1.00 76.94 144 THR A C 1
ATOM 1173 O O . THR A 1 144 ? -2.312 -7.140 -16.641 1.00 76.94 144 THR A O 1
ATOM 1176 N N . GLN A 1 145 ? -0.477 -6.036 -15.969 1.00 84.19 145 GLN A N 1
ATOM 1177 C CA . GLN A 1 145 ? -0.550 -6.513 -14.582 1.00 84.19 145 GLN A CA 1
ATOM 1178 C C . GLN A 1 145 ? -1.169 -5.512 -13.606 1.00 84.19 145 GLN A C 1
ATOM 1180 O O . GLN A 1 145 ? -1.608 -5.938 -12.535 1.00 84.19 145 GLN A O 1
ATOM 1185 N N . ILE A 1 146 ? -1.279 -4.231 -13.979 1.00 85.69 146 ILE A N 1
ATOM 1186 C CA . ILE A 1 146 ? -1.879 -3.195 -13.123 1.00 85.69 146 ILE A CA 1
ATOM 1187 C C . ILE A 1 146 ? -3.337 -3.555 -12.823 1.00 85.69 146 ILE A C 1
ATOM 1189 O O . ILE A 1 146 ? -3.712 -3.661 -11.657 1.00 85.69 146 ILE A O 1
ATOM 1193 N N . ASN A 1 147 ? -4.122 -3.881 -13.857 1.00 85.25 147 ASN A N 1
ATOM 1194 C CA . ASN A 1 147 ? -5.534 -4.250 -13.708 1.00 85.25 147 ASN A CA 1
ATOM 1195 C C . ASN A 1 147 ? -5.741 -5.418 -12.737 1.00 85.25 147 ASN A C 1
ATOM 1197 O O . ASN A 1 147 ? -6.637 -5.388 -11.897 1.00 85.25 147 ASN A O 1
ATOM 1201 N N . ARG A 1 148 ? -4.888 -6.447 -12.813 1.00 85.06 148 ARG A N 1
ATOM 1202 C CA . ARG A 1 148 ? -4.990 -7.617 -11.931 1.00 85.06 148 ARG A CA 1
ATOM 1203 C C . ARG A 1 148 ? -4.603 -7.284 -10.493 1.00 85.06 148 ARG A C 1
ATOM 1205 O O . ARG A 1 148 ? -5.236 -7.782 -9.571 1.00 85.06 148 ARG A O 1
ATOM 1212 N N . ALA A 1 149 ? -3.568 -6.472 -10.297 1.00 85.19 149 ALA A N 1
ATOM 1213 C CA . ALA A 1 149 ? -3.137 -6.078 -8.962 1.00 85.19 149 ALA A CA 1
ATOM 1214 C C . ALA A 1 149 ? -4.185 -5.191 -8.272 1.00 85.19 149 ALA A C 1
ATOM 1216 O O . ALA A 1 149 ? -4.552 -5.447 -7.126 1.00 85.19 149 ALA A O 1
ATOM 1217 N N . VAL A 1 150 ? -4.712 -4.196 -8.990 1.00 85.44 150 VAL A N 1
ATOM 1218 C CA . VAL A 1 150 ? -5.696 -3.234 -8.475 1.00 85.44 150 VAL A CA 1
ATOM 1219 C C . VAL A 1 150 ? -7.039 -3.907 -8.172 1.00 85.44 150 VAL A C 1
ATOM 1221 O O . VAL A 1 150 ? -7.654 -3.582 -7.156 1.00 85.44 150 VAL A O 1
ATOM 1224 N N . LEU A 1 151 ? -7.447 -4.918 -8.953 1.00 86.62 151 LEU A N 1
ATOM 1225 C CA . LEU A 1 151 ? -8.679 -5.695 -8.738 1.00 86.62 151 LEU A CA 1
ATOM 1226 C C . LEU A 1 151 ? -8.807 -6.263 -7.312 1.00 86.62 151 LEU A C 1
ATOM 1228 O O . LEU A 1 151 ? -9.914 -6.351 -6.787 1.00 86.62 151 LEU A O 1
ATOM 1232 N N . HIS A 1 152 ? -7.697 -6.630 -6.665 1.00 84.00 152 HIS A N 1
ATOM 1233 C CA . HIS A 1 152 ? -7.720 -7.141 -5.291 1.00 84.00 152 HIS A CA 1
ATOM 1234 C C . HIS A 1 152 ? -7.915 -6.038 -4.241 1.00 84.00 152 HIS A C 1
ATOM 1236 O O . HIS A 1 152 ? -8.444 -6.299 -3.161 1.00 84.00 152 HIS A O 1
ATOM 1242 N N . VAL A 1 153 ? -7.511 -4.807 -4.555 1.00 86.62 153 VAL A N 1
ATOM 1243 C CA . VAL A 1 153 ? -7.529 -3.678 -3.619 1.00 86.62 153 VAL A CA 1
ATOM 1244 C C . VAL A 1 153 ? -8.818 -2.875 -3.731 1.00 86.62 153 VAL A C 1
ATOM 1246 O O . VAL A 1 153 ? -9.306 -2.411 -2.710 1.00 86.62 153 VAL A O 1
ATOM 1249 N N . VAL A 1 154 ? -9.438 -2.756 -4.909 1.00 88.12 154 VAL A N 1
ATOM 1250 C CA . VAL A 1 154 ? -10.658 -1.937 -5.069 1.00 88.12 154 VAL A CA 1
ATOM 1251 C C . VAL A 1 154 ? -11.805 -2.358 -4.138 1.00 88.12 154 VAL A C 1
ATOM 1253 O O . VAL A 1 154 ? -12.334 -1.484 -3.447 1.00 88.12 154 VAL A O 1
ATOM 1256 N N . PRO A 1 155 ? -12.187 -3.649 -4.031 1.00 88.38 155 PRO A N 1
ATOM 1257 C CA . PRO A 1 155 ? -13.264 -4.056 -3.126 1.00 88.38 155 PRO A CA 1
ATOM 1258 C C . PRO A 1 155 ? -12.907 -3.808 -1.656 1.00 88.38 155 PRO A C 1
ATOM 1260 O O . PRO A 1 155 ? -13.761 -3.407 -0.863 1.00 88.38 155 PRO A O 1
ATOM 1263 N N . LEU A 1 156 ? -11.631 -3.999 -1.301 1.00 89.56 156 LEU A N 1
ATOM 1264 C CA . LEU A 1 156 ? -11.105 -3.689 0.025 1.00 89.56 156 LEU A CA 1
ATOM 1265 C C . LEU A 1 156 ? -11.217 -2.187 0.320 1.00 89.56 156 LEU A C 1
ATOM 1267 O O . LEU A 1 156 ? -11.723 -1.824 1.378 1.00 89.56 156 LEU A O 1
ATOM 1271 N N . SER A 1 157 ? -10.810 -1.323 -0.614 1.00 88.94 157 SER A N 1
ATOM 1272 C CA . SER A 1 157 ? -10.920 0.134 -0.498 1.00 88.94 157 SER A CA 1
ATOM 1273 C C . SER A 1 157 ? -12.370 0.576 -0.344 1.00 88.94 157 SER A C 1
ATOM 1275 O O . SER A 1 157 ? -12.669 1.402 0.514 1.00 88.94 157 SER A O 1
ATOM 1277 N N . ALA A 1 158 ? -13.288 -0.000 -1.125 1.00 90.12 158 ALA A N 1
ATOM 1278 C CA . ALA A 1 158 ? -14.711 0.321 -1.058 1.00 90.12 158 ALA A CA 1
ATOM 1279 C C . ALA A 1 158 ? -15.288 -0.013 0.323 1.00 90.12 158 ALA A C 1
ATOM 1281 O O . ALA A 1 158 ? -15.919 0.830 0.964 1.00 90.12 158 ALA A O 1
ATOM 1282 N N . PHE A 1 159 ? -15.014 -1.223 0.817 1.00 90.44 159 PHE A N 1
ATOM 1283 C CA . PHE A 1 159 ? -15.433 -1.643 2.150 1.00 90.44 159 PHE A CA 1
ATOM 1284 C C . PHE A 1 159 ? -14.785 -0.791 3.250 1.00 90.44 159 PHE A C 1
ATOM 1286 O O . PHE A 1 159 ? -15.453 -0.396 4.206 1.00 90.44 159 PHE A O 1
ATOM 1293 N N . TYR A 1 160 ? -13.501 -0.465 3.105 1.00 90.25 160 TYR A N 1
ATOM 1294 C CA . TYR A 1 160 ? -12.769 0.358 4.059 1.00 90.25 160 TYR A CA 1
ATOM 1295 C C . TYR A 1 160 ? -13.339 1.773 4.165 1.00 90.25 160 TYR A C 1
ATOM 1297 O O . TYR A 1 160 ? -13.641 2.227 5.269 1.00 90.25 160 TYR A O 1
ATOM 1305 N N . VAL A 1 161 ? -13.572 2.438 3.032 1.00 90.00 161 VAL A N 1
ATOM 1306 C CA . VAL A 1 161 ? -14.201 3.764 2.988 1.00 90.00 161 VAL A CA 1
ATOM 1307 C C . VAL A 1 161 ? -15.607 3.714 3.582 1.00 90.00 161 VAL A C 1
ATOM 1309 O O . VAL A 1 161 ? -15.936 4.546 4.427 1.00 90.00 161 VAL A O 1
ATOM 1312 N N . ALA A 1 162 ? -16.415 2.706 3.240 1.00 89.75 162 ALA A N 1
ATOM 1313 C CA . ALA A 1 162 ? -17.744 2.543 3.828 1.00 89.75 162 ALA A CA 1
ATOM 1314 C C . ALA A 1 162 ? -17.685 2.421 5.363 1.00 89.75 162 ALA A C 1
ATOM 1316 O O . ALA A 1 162 ? -18.487 3.032 6.071 1.00 89.75 162 ALA A O 1
ATOM 1317 N N . MET A 1 163 ? -16.704 1.687 5.894 1.00 88.88 163 MET A N 1
ATOM 1318 C CA . MET A 1 163 ? -16.494 1.541 7.336 1.00 88.88 163 MET A CA 1
ATOM 1319 C C . MET A 1 163 ? -15.957 2.814 8.005 1.00 88.88 163 MET A C 1
ATOM 1321 O O . MET A 1 163 ? -16.347 3.106 9.134 1.00 88.88 163 MET A O 1
ATOM 1325 N N . LEU A 1 164 ? -15.122 3.604 7.323 1.00 86.12 164 LEU A N 1
ATOM 1326 C CA . LEU A 1 164 ? -14.676 4.922 7.797 1.00 86.12 164 LEU A CA 1
ATOM 1327 C C . LEU A 1 164 ? -15.840 5.927 7.872 1.00 86.12 164 LEU A C 1
ATOM 1329 O O . LEU A 1 164 ? -15.947 6.700 8.835 1.00 86.12 164 LEU A O 1
ATOM 1333 N N . MET A 1 165 ? -16.728 5.891 6.873 1.00 84.38 165 MET A N 1
ATOM 1334 C CA . MET A 1 165 ? -17.911 6.751 6.780 1.00 84.38 165 MET A CA 1
ATOM 1335 C C . MET A 1 165 ? -19.020 6.341 7.746 1.00 84.38 165 MET A C 1
ATOM 1337 O O . MET A 1 165 ? -19.751 7.207 8.229 1.00 84.38 165 MET A O 1
ATOM 1341 N N . LYS A 1 166 ? -19.128 5.046 8.075 1.00 83.31 166 LYS A N 1
ATOM 1342 C CA . LYS A 1 166 ? -20.025 4.509 9.105 1.00 83.31 166 LYS A CA 1
ATOM 1343 C C . LYS A 1 166 ? -19.561 4.982 10.488 1.00 83.31 166 LYS A C 1
ATOM 1345 O O . LYS A 1 166 ? -18.988 4.239 11.279 1.00 83.31 166 LYS A O 1
ATOM 1350 N N . GLY A 1 167 ? -19.795 6.263 10.771 1.00 62.81 167 GLY A N 1
ATOM 1351 C CA . GLY A 1 167 ? -19.573 6.872 12.072 1.00 62.81 167 GLY A CA 1
ATOM 1352 C C . GLY A 1 167 ? -20.295 6.084 13.161 1.00 62.81 167 GLY A C 1
ATOM 1353 O O . GLY A 1 167 ? -21.360 5.506 12.935 1.00 62.81 167 GLY A O 1
ATOM 1354 N N . ARG A 1 168 ? -19.680 6.045 14.343 1.00 55.53 168 ARG A N 1
ATOM 1355 C CA . ARG A 1 168 ? -20.197 5.373 15.534 1.00 55.53 168 ARG A CA 1
ATOM 1356 C C . ARG A 1 168 ? -21.596 5.929 15.840 1.00 55.53 168 ARG A C 1
ATOM 1358 O O . ARG A 1 168 ? -21.716 7.035 16.353 1.00 55.53 168 ARG A O 1
ATOM 1365 N N . LYS A 1 169 ? -22.655 5.194 15.480 1.00 48.69 169 LYS A N 1
ATOM 1366 C CA . LYS A 1 169 ? -24.014 5.488 15.946 1.00 48.69 169 LYS A CA 1
ATOM 1367 C C . LYS A 1 169 ? -24.028 5.236 17.455 1.00 48.69 169 LYS A C 1
ATOM 1369 O O . LYS A 1 169 ? -23.990 4.078 17.845 1.00 48.69 169 LYS A O 1
ATOM 1374 N N . GLY A 1 170 ? -24.037 6.310 18.244 1.00 49.12 170 GLY A N 1
ATOM 1375 C CA . GLY A 1 170 ? -24.352 6.312 19.675 1.00 49.12 170 GLY A CA 1
ATOM 1376 C C . GLY A 1 170 ? -23.330 5.628 20.588 1.00 49.12 170 GLY A C 1
ATOM 1377 O O . GLY A 1 170 ? -23.173 4.410 20.589 1.00 49.12 170 GLY A O 1
ATOM 1378 N N . ALA A 1 171 ? -22.664 6.424 21.414 1.00 37.06 171 ALA A N 1
ATOM 1379 C CA . ALA A 1 171 ? -22.400 6.065 22.801 1.00 37.06 171 ALA A CA 1
ATOM 1380 C C . ALA A 1 171 ? -22.895 7.232 23.650 1.00 37.06 171 ALA A C 1
ATOM 1382 O O . ALA A 1 171 ? -22.688 8.376 23.184 1.00 37.06 171 ALA A O 1
#

Radius of gyration: 17.17 Å; chains: 1; bounding box: 46×35×43 Å

pLDDT: mean 84.41, std 9.69, range [37.06, 94.12]

Sequence (171 aa):
MALFLAIAGTQVKVPGLAWMLTFLPALMVALFPRWGIRALAGLGASLAVILWFFPPHHLPLSWLGLPDIPLGFHPVVWPFLENGFIFDNWHLFWYLALLAMAFLPLRAFSRPLLPLTILFLTASAFIFFVFFLTDRYRFALDYTQINRAVLHVVPLSAFYVAMLMKGRKGA

Secondary structure (DSSP, 8-state):
-HHHHHHHHHTT-HHHHHHHHTHHHHHHHHH-HHHHHHHHHHHHHHHHHHHHHS--SEE--GGGTSPPEEB-----HHHHHHHHHTSSS-HHHHHHHHHHHHHHHHHTTSTTTHHHHHHHHHHHHHHHHHHHHBTTHHHHHTSTTHHHHHHHHHHHHHHHHHHHHS-----